Protein AF-A0AAZ3Q817-F1 (afdb_monomer_lite)

pLDDT: mean 70.04, std 18.98, range [35.53, 94.06]

InterPro domains:
  IPR004241 Autophagy protein Atg8 ubiquitin-like [PF02991] (30-82)
  IPR004241 Autophagy protein Atg8 ubiquitin-like [PTHR10969] (26-82)
  IPR029071 Ubiquitin-like domain superfamily [SSF54236] (27-82)

Secondary structure (DSSP, 8-state):
----------HHHHHHHHHTTTSSS--HHHHHHHHHHHHH-TTEEEEE----TT--SSPPPS--EEEEETT--HHHHHHHH-

Structure (mmCIF, N/CA/C/O backbone):
data_AF-A0AAZ3Q817-F1
#
_entry.id   AF-A0AAZ3Q817-F1
#
loop_
_atom_site.group_PDB
_atom_site.id
_atom_site.type_symbol
_atom_site.label_atom_id
_atom_site.label_alt_id
_atom_site.label_comp_id
_atom_site.label_asym_id
_atom_site.label_entity_id
_atom_site.label_seq_id
_atom_site.pdbx_PDB_ins_code
_atom_site.Cartn_x
_atom_site.Cartn_y
_atom_site.Cartn_z
_atom_site.occupancy
_atom_site.B_iso_or_equiv
_atom_site.auth_seq_id
_atom_site.auth_comp_id
_atom_site.auth_asym_id
_atom_site.auth_atom_id
_atom_site.pdbx_PDB_model_num
ATOM 1 N N . MET A 1 1 ? -2.406 44.299 -3.878 1.00 41.31 1 MET A N 1
ATOM 2 C CA . MET A 1 1 ? -3.501 44.252 -4.868 1.00 41.31 1 MET A CA 1
ATOM 3 C C . MET A 1 1 ? -3.454 42.902 -5.563 1.00 41.31 1 MET A C 1
ATOM 5 O O . MET A 1 1 ? -2.450 42.650 -6.202 1.00 41.31 1 MET A O 1
ATOM 9 N N . ASN A 1 2 ? -4.496 42.089 -5.340 1.00 42.03 2 ASN A N 1
ATOM 10 C CA . ASN A 1 2 ? -5.074 40.997 -6.150 1.00 42.03 2 ASN A CA 1
ATOM 11 C C . ASN A 1 2 ? -4.150 39.961 -6.841 1.00 42.03 2 ASN A C 1
ATOM 13 O O . ASN A 1 2 ? -3.137 40.300 -7.420 1.00 42.03 2 ASN A O 1
ATOM 17 N N . ALA A 1 3 ? -4.464 38.667 -6.895 1.00 41.88 3 ALA A N 1
ATOM 18 C CA . ALA A 1 3 ? -5.739 37.985 -6.712 1.00 41.88 3 ALA A CA 1
ATOM 19 C C . ALA A 1 3 ? -5.500 36.549 -6.225 1.00 41.88 3 ALA A C 1
ATOM 21 O O . ALA A 1 3 ? -4.575 35.871 -6.669 1.00 41.88 3 ALA A O 1
ATOM 22 N N . ALA A 1 4 ? -6.386 36.083 -5.347 1.00 50.28 4 ALA A N 1
ATOM 23 C CA . ALA A 1 4 ? -6.579 34.673 -5.070 1.00 50.28 4 ALA A CA 1
ATOM 24 C C . ALA A 1 4 ? -7.096 33.981 -6.339 1.00 50.28 4 ALA A C 1
ATOM 26 O O . ALA A 1 4 ? -8.239 34.182 -6.739 1.00 50.28 4 ALA A O 1
ATOM 27 N N . ALA A 1 5 ? -6.258 33.160 -6.962 1.00 43.44 5 ALA A N 1
ATOM 28 C CA . ALA A 1 5 ? -6.695 32.159 -7.925 1.00 43.44 5 ALA A CA 1
ATOM 29 C C . ALA A 1 5 ? -6.647 30.791 -7.235 1.00 43.44 5 ALA A C 1
ATOM 31 O O . ALA A 1 5 ? -5.781 29.958 -7.502 1.00 43.44 5 ALA A O 1
ATOM 32 N N . THR A 1 6 ? -7.572 30.568 -6.299 1.00 47.06 6 THR A N 1
ATOM 33 C CA . THR A 1 6 ? -7.900 29.219 -5.829 1.00 47.06 6 THR A CA 1
ATOM 34 C C . THR A 1 6 ? -8.631 28.520 -6.971 1.00 47.06 6 THR A C 1
ATOM 36 O O . THR A 1 6 ? -9.855 28.515 -7.042 1.00 47.06 6 THR A O 1
ATOM 39 N N . SER A 1 7 ? -7.857 27.996 -7.921 1.00 49.31 7 SER A N 1
ATOM 40 C CA . SER A 1 7 ? -8.360 27.106 -8.961 1.00 49.31 7 SER A CA 1
ATOM 41 C C . SER A 1 7 ? -8.937 25.869 -8.277 1.00 49.31 7 SER A C 1
ATOM 43 O O . SER A 1 7 ? -8.227 25.161 -7.555 1.00 49.31 7 SER A O 1
ATOM 45 N N . LEU A 1 8 ? -10.241 25.650 -8.447 1.00 45.69 8 LEU A N 1
ATOM 46 C CA . LEU A 1 8 ? -10.919 24.423 -8.050 1.00 45.69 8 LEU A CA 1
ATOM 47 C C . LEU A 1 8 ? -10.290 23.277 -8.840 1.00 45.69 8 LEU A C 1
ATOM 49 O O . LEU A 1 8 ? -10.597 23.077 -10.015 1.00 45.69 8 LEU A O 1
ATOM 53 N N . ARG A 1 9 ? -9.370 22.551 -8.198 1.00 49.59 9 ARG A N 1
ATOM 54 C CA . ARG A 1 9 ? -8.755 21.372 -8.802 1.00 49.59 9 ARG A CA 1
ATOM 55 C C . ARG A 1 9 ? -9.847 20.341 -9.089 1.00 49.59 9 ARG A C 1
ATOM 57 O O . ARG A 1 9 ? -10.652 20.057 -8.195 1.00 49.59 9 ARG A O 1
ATOM 64 N N . PRO A 1 10 ? -9.914 19.799 -10.311 1.00 43.12 10 PRO A N 1
ATOM 65 C CA . PR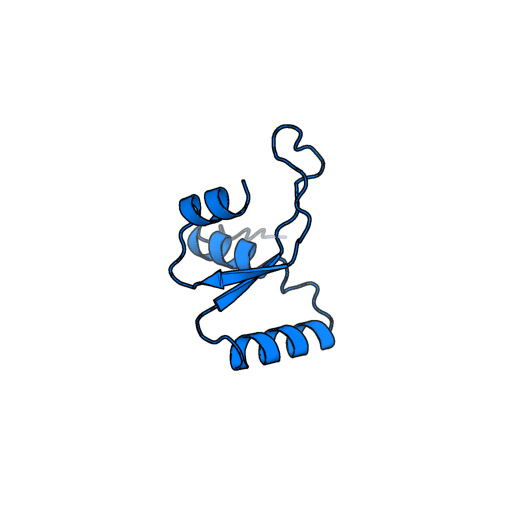O A 1 10 ? -10.970 18.878 -10.688 1.00 43.12 10 PRO A CA 1
ATOM 66 C C . PRO A 1 10 ? -10.894 17.592 -9.843 1.00 43.12 10 PRO A C 1
ATOM 68 O O . PRO A 1 10 ? -9.829 17.162 -9.406 1.00 43.12 10 PRO A O 1
ATOM 71 N N . LEU A 1 11 ? -12.047 16.979 -9.560 1.00 39.62 11 LEU A N 1
ATOM 72 C CA . LEU A 1 11 ? -12.177 15.795 -8.688 1.00 39.62 11 LEU A CA 1
ATOM 73 C C . LEU A 1 11 ? -11.287 14.606 -9.115 1.00 39.62 11 LEU A C 1
ATOM 75 O O . LEU A 1 11 ? -10.898 13.792 -8.278 1.00 39.62 11 LEU A O 1
ATOM 79 N N . ASN A 1 12 ? -10.914 14.536 -10.394 1.00 35.66 12 ASN A N 1
ATOM 80 C CA . ASN A 1 12 ? -9.950 13.577 -10.942 1.00 35.66 12 ASN A CA 1
ATOM 81 C C . ASN A 1 12 ? -8.496 13.857 -10.490 1.00 35.66 12 ASN A C 1
ATOM 83 O O . ASN A 1 12 ? -7.759 12.914 -10.202 1.00 35.66 12 ASN A O 1
ATOM 87 N N . GLU A 1 13 ? -8.101 15.121 -10.312 1.00 37.94 13 GLU A N 1
ATOM 88 C CA . GLU A 1 13 ? -6.838 15.503 -9.669 1.00 37.94 13 GLU A CA 1
ATOM 89 C C . GLU A 1 13 ? -6.855 15.246 -8.159 1.00 37.94 13 GLU A C 1
ATOM 91 O O . GLU A 1 13 ? -5.812 14.923 -7.598 1.00 37.94 13 GLU A O 1
ATOM 96 N N . MET A 1 14 ? -8.009 15.330 -7.483 1.00 37.59 14 MET A N 1
ATOM 97 C CA . MET A 1 14 ? -8.098 14.937 -6.067 1.00 37.59 14 MET A CA 1
ATOM 98 C C . MET A 1 14 ? -7.903 13.429 -5.866 1.00 37.59 14 MET A C 1
ATOM 100 O O . MET A 1 14 ? -7.255 13.037 -4.895 1.00 37.59 14 MET A O 1
ATOM 104 N N . GLN A 1 15 ? -8.373 12.581 -6.791 1.00 39.06 15 GLN A N 1
ATOM 105 C CA . GLN A 1 15 ? -8.070 11.144 -6.754 1.00 39.06 15 GLN A CA 1
ATOM 106 C C . GLN A 1 15 ? -6.572 10.869 -6.926 1.00 39.06 15 GLN A C 1
ATOM 108 O O . GLN A 1 15 ? -5.996 10.112 -6.143 1.00 39.06 15 GLN A O 1
ATOM 113 N N . PHE A 1 16 ? -5.916 11.536 -7.881 1.00 40.09 16 PHE A N 1
ATOM 114 C CA . PHE A 1 16 ? -4.464 11.426 -8.036 1.00 40.09 16 PHE A CA 1
ATOM 115 C C . PHE A 1 16 ? -3.721 12.003 -6.831 1.00 40.09 16 PHE A C 1
ATOM 117 O O . PHE A 1 16 ? -2.739 11.425 -6.382 1.00 40.09 16 PHE A O 1
ATOM 124 N N . SER A 1 17 ? -4.215 13.092 -6.245 1.00 35.53 17 SER A N 1
ATOM 125 C CA . SER A 1 17 ? -3.589 13.719 -5.088 1.00 35.53 17 SER A CA 1
ATOM 126 C C . SER A 1 17 ? -3.710 12.885 -3.816 1.00 35.53 17 SER A C 1
ATOM 128 O O . SER A 1 17 ? -2.830 13.029 -2.983 1.00 35.53 17 SER A O 1
ATOM 130 N N . ILE A 1 18 ? -4.725 12.025 -3.653 1.00 39.84 18 ILE A N 1
ATOM 131 C CA . ILE A 1 18 ? -4.840 11.091 -2.514 1.00 39.84 18 ILE A CA 1
ATOM 132 C C . ILE A 1 18 ? -3.952 9.857 -2.727 1.00 39.84 18 ILE A C 1
ATOM 134 O O . ILE A 1 18 ? -3.254 9.450 -1.800 1.00 39.84 18 ILE A O 1
ATOM 138 N N . VAL A 1 19 ? -3.882 9.317 -3.952 1.00 45.06 19 VAL A N 1
ATOM 139 C CA . VAL A 1 19 ? -2.969 8.203 -4.293 1.00 45.06 19 VAL A CA 1
ATOM 140 C C . VAL A 1 19 ? -1.497 8.650 -4.249 1.00 45.06 19 VAL A C 1
ATOM 142 O O . VAL A 1 19 ? -0.614 7.880 -3.877 1.00 45.06 19 VAL A O 1
ATOM 145 N N . HIS A 1 20 ? -1.228 9.922 -4.548 1.00 41.16 20 HIS A N 1
ATOM 146 C CA . HIS A 1 20 ? 0.099 10.539 -4.538 1.00 41.16 20 HIS A CA 1
ATOM 147 C C . HIS A 1 20 ? 0.406 11.329 -3.246 1.00 41.16 20 HIS A C 1
ATOM 149 O O . HIS A 1 20 ? 1.498 11.886 -3.118 1.00 41.16 20 HIS A O 1
ATOM 155 N N . LEU A 1 21 ? -0.499 11.374 -2.250 1.00 42.03 21 LEU A N 1
ATOM 156 C CA . LEU A 1 21 ? -0.288 12.168 -1.022 1.00 42.03 21 LEU A CA 1
ATOM 157 C C . LEU A 1 21 ? 0.841 11.617 -0.143 1.00 42.03 21 LEU A C 1
ATOM 159 O O . LEU A 1 21 ? 1.444 12.357 0.632 1.00 42.03 21 LEU A O 1
ATOM 163 N N . VAL A 1 22 ? 1.193 10.340 -0.304 1.00 42.62 22 VAL A N 1
ATOM 164 C CA . VAL A 1 22 ? 2.387 9.744 0.322 1.00 42.62 22 VAL A CA 1
ATOM 165 C C . VAL A 1 22 ? 3.574 9.696 -0.659 1.00 42.62 22 VAL A C 1
ATOM 167 O O . VAL A 1 22 ? 4.514 8.929 -0.476 1.00 42.62 22 VAL A O 1
ATOM 170 N N . LEU A 1 23 ? 3.563 10.520 -1.715 1.00 44.47 23 LEU A N 1
ATOM 171 C CA . LEU A 1 23 ? 4.660 10.658 -2.684 1.00 44.47 23 LEU A CA 1
ATOM 172 C C . LEU A 1 23 ? 5.223 12.093 -2.790 1.00 44.47 23 LEU A C 1
ATOM 174 O O . LEU A 1 23 ? 6.089 12.351 -3.616 1.00 44.47 23 LEU A O 1
ATOM 178 N N . SER A 1 24 ? 4.835 13.044 -1.935 1.00 46.81 24 SER A N 1
ATOM 179 C CA . SER A 1 24 ? 5.402 14.415 -1.992 1.00 46.81 24 SER A CA 1
ATOM 180 C C . SER A 1 24 ? 6.079 14.891 -0.707 1.00 46.81 24 SER A C 1
ATOM 182 O O . SER A 1 24 ? 6.444 16.054 -0.585 1.00 46.81 24 SER A O 1
ATOM 184 N N . ARG A 1 25 ? 6.340 13.971 0.227 1.00 49.94 25 ARG A N 1
ATOM 185 C CA . ARG A 1 25 ? 7.313 14.165 1.319 1.00 49.94 25 ARG A CA 1
ATOM 186 C C . ARG A 1 25 ? 8.570 13.290 1.146 1.00 49.94 25 ARG A C 1
ATOM 188 O O . ARG A 1 25 ? 9.210 12.938 2.129 1.00 49.94 25 ARG A O 1
ATOM 195 N N . LEU A 1 26 ? 8.883 12.865 -0.082 1.00 53.19 26 LEU A N 1
ATOM 196 C CA . LEU A 1 26 ? 9.839 11.786 -0.351 1.00 53.19 26 LEU A CA 1
ATOM 197 C C . LEU A 1 26 ? 11.296 12.243 -0.299 1.00 53.19 26 LEU A C 1
ATOM 199 O O . LEU A 1 26 ? 11.736 13.094 -1.068 1.00 53.19 26 LEU A O 1
ATOM 203 N N . THR A 1 27 ? 12.060 11.576 0.551 1.00 62.31 27 THR A N 1
ATOM 204 C CA . THR A 1 27 ? 13.511 11.487 0.436 1.00 62.31 27 THR A CA 1
ATOM 205 C C . THR A 1 27 ? 13.886 10.710 -0.834 1.00 62.31 27 THR A C 1
ATOM 207 O O . THR A 1 27 ? 13.118 9.865 -1.304 1.00 62.31 27 THR A O 1
ATOM 210 N N . ALA A 1 28 ? 15.075 10.963 -1.391 1.00 72.62 28 ALA A N 1
ATOM 211 C CA . ALA A 1 28 ? 15.567 10.283 -2.597 1.00 72.62 28 ALA A CA 1
ATOM 212 C C . ALA A 1 28 ? 15.504 8.743 -2.494 1.00 72.62 28 ALA A C 1
ATOM 214 O O . ALA A 1 28 ? 15.248 8.059 -3.485 1.00 72.62 28 ALA A O 1
ATOM 215 N N . ASP A 1 29 ? 15.664 8.201 -1.286 1.00 73.56 29 ASP A N 1
ATOM 216 C CA . ASP A 1 29 ? 15.611 6.762 -1.022 1.00 73.56 29 ASP A CA 1
ATOM 217 C C . ASP A 1 29 ? 14.222 6.164 -1.248 1.00 73.56 29 ASP A C 1
ATOM 219 O O . ASP A 1 29 ? 14.101 5.062 -1.781 1.00 73.56 29 ASP A O 1
ATOM 223 N N . ARG A 1 30 ? 13.153 6.901 -0.927 1.00 70.81 30 ARG A N 1
ATOM 224 C CA . ARG A 1 30 ? 11.786 6.415 -1.148 1.00 70.81 30 ARG A CA 1
ATOM 225 C C . ARG A 1 30 ? 11.405 6.400 -2.624 1.00 70.81 30 ARG A C 1
ATOM 227 O O . ARG A 1 30 ? 10.652 5.525 -3.041 1.00 70.81 30 ARG A O 1
ATOM 234 N N . CYS A 1 31 ? 11.954 7.317 -3.423 1.00 73.31 31 CYS A N 1
ATOM 235 C CA . CYS A 1 31 ? 11.812 7.271 -4.879 1.00 73.31 31 CYS A CA 1
ATOM 236 C C . CYS A 1 31 ? 12.490 6.024 -5.462 1.00 73.31 31 CYS A C 1
ATOM 238 O O . CYS A 1 31 ? 11.889 5.337 -6.286 1.00 73.31 31 CYS A O 1
ATOM 240 N N . LYS A 1 32 ? 13.703 5.697 -4.994 1.00 79.81 32 LYS A N 1
ATOM 241 C CA . LYS A 1 32 ? 14.416 4.475 -5.400 1.00 79.81 32 LYS A CA 1
ATOM 242 C C . LYS A 1 32 ? 13.650 3.209 -5.006 1.00 79.81 32 LYS A C 1
ATOM 244 O O . LYS A 1 32 ? 13.475 2.332 -5.844 1.00 79.81 32 LYS A O 1
ATOM 249 N N . GLU A 1 33 ? 13.143 3.145 -3.772 1.00 80.38 33 GLU A N 1
ATOM 250 C CA . GLU A 1 33 ? 12.333 2.023 -3.267 1.00 80.38 33 GLU A CA 1
ATOM 251 C C . GLU A 1 33 ? 11.098 1.795 -4.153 1.00 80.38 33 GLU A C 1
ATOM 253 O O . GLU A 1 33 ? 10.851 0.679 -4.604 1.00 80.38 33 GLU A O 1
ATOM 258 N N . VAL A 1 34 ? 10.345 2.857 -4.462 1.00 80.00 34 VAL A N 1
ATOM 259 C CA . VAL A 1 34 ? 9.143 2.758 -5.307 1.00 80.00 34 VAL A CA 1
ATOM 260 C C . VAL A 1 34 ? 9.487 2.334 -6.733 1.00 80.00 34 VAL A C 1
ATOM 262 O O . VAL A 1 34 ? 8.762 1.520 -7.299 1.00 80.00 34 VAL A O 1
ATOM 265 N N . HIS A 1 35 ? 10.571 2.856 -7.310 1.00 82.06 35 HIS A N 1
ATOM 266 C CA . HIS A 1 35 ? 11.004 2.474 -8.654 1.00 82.06 35 HIS A CA 1
ATOM 267 C C . HIS A 1 35 ? 11.351 0.983 -8.719 1.00 82.06 35 HIS A C 1
ATOM 269 O O . HIS A 1 35 ? 10.777 0.256 -9.520 1.00 82.06 35 HIS A O 1
ATOM 275 N N . GLN A 1 36 ? 12.167 0.500 -7.778 1.00 86.25 36 GLN A N 1
ATOM 276 C CA . GLN A 1 36 ? 12.534 -0.912 -7.694 1.00 86.25 36 GLN A CA 1
ATOM 277 C C . GLN A 1 36 ? 11.309 -1.824 -7.502 1.00 86.25 36 GLN A C 1
ATOM 279 O O . GLN A 1 36 ? 11.224 -2.893 -8.102 1.00 86.25 36 GLN A O 1
ATOM 284 N N . ILE A 1 37 ? 10.342 -1.411 -6.676 1.00 86.25 37 ILE A N 1
ATOM 285 C CA . ILE A 1 37 ? 9.098 -2.163 -6.464 1.00 86.25 37 ILE A CA 1
ATOM 286 C C . ILE A 1 37 ? 8.264 -2.227 -7.747 1.00 86.25 37 ILE A C 1
ATOM 288 O O . ILE A 1 37 ? 7.699 -3.278 -8.042 1.00 86.25 37 ILE A O 1
ATOM 292 N N . ARG A 1 38 ? 8.173 -1.129 -8.504 1.00 85.19 38 ARG A N 1
ATOM 293 C CA . ARG A 1 38 ? 7.432 -1.091 -9.773 1.00 85.19 38 ARG A CA 1
ATOM 294 C C . ARG A 1 38 ? 8.083 -1.966 -10.838 1.00 85.19 38 ARG A C 1
ATOM 296 O O . ARG A 1 38 ? 7.360 -2.652 -11.549 1.00 85.19 38 ARG A O 1
ATOM 303 N N . ASP A 1 39 ? 9.411 -2.011 -10.886 1.00 90.31 39 ASP A N 1
ATOM 304 C CA . ASP A 1 39 ? 10.134 -2.898 -11.803 1.00 90.31 39 ASP A CA 1
ATOM 305 C C . ASP A 1 39 ? 9.886 -4.379 -11.471 1.00 90.31 39 ASP A C 1
ATOM 307 O O . ASP A 1 39 ? 9.700 -5.202 -12.365 1.00 90.31 39 ASP A O 1
ATOM 311 N N . GLN A 1 40 ? 9.828 -4.727 -10.180 1.00 94.06 40 GLN A N 1
ATOM 312 C CA . GLN A 1 40 ? 9.544 -6.097 -9.724 1.00 94.06 40 GLN A CA 1
ATOM 313 C C . GLN A 1 40 ? 8.061 -6.482 -9.846 1.00 94.06 40 GLN A C 1
ATOM 315 O O . GLN A 1 40 ? 7.725 -7.657 -10.019 1.00 94.06 40 GLN A O 1
ATOM 320 N N . HIS A 1 41 ? 7.157 -5.510 -9.724 1.00 90.38 41 HIS A N 1
ATOM 321 C CA . HIS A 1 41 ? 5.712 -5.719 -9.687 1.00 90.38 41 HIS A CA 1
ATOM 322 C C . HIS A 1 41 ? 4.976 -4.691 -10.564 1.00 90.38 41 HIS A C 1
ATOM 324 O O . HIS A 1 41 ? 4.257 -3.841 -10.034 1.00 90.38 41 HIS A O 1
ATOM 330 N N . PRO A 1 42 ? 5.090 -4.786 -11.902 1.00 89.25 42 PRO A N 1
ATOM 331 C CA . PRO A 1 42 ? 4.595 -3.758 -12.825 1.00 89.25 42 PRO A CA 1
ATOM 332 C C . PRO A 1 42 ? 3.076 -3.552 -12.766 1.00 89.25 42 PRO A C 1
ATOM 334 O O . PRO A 1 42 ? 2.600 -2.437 -12.945 1.00 89.25 42 PRO A O 1
ATOM 337 N N . ASN A 1 43 ? 2.317 -4.601 -12.435 1.00 89.69 43 ASN A N 1
ATOM 338 C CA . ASN A 1 43 ? 0.850 -4.555 -12.354 1.00 89.69 43 ASN A CA 1
ATOM 339 C C . ASN A 1 43 ? 0.341 -4.252 -10.932 1.00 89.69 43 ASN A C 1
ATOM 341 O O . ASN A 1 43 ? -0.822 -4.512 -10.613 1.00 89.69 43 ASN A O 1
ATOM 345 N N . LYS A 1 44 ? 1.218 -3.791 -10.029 1.00 84.50 44 LYS A N 1
ATOM 346 C CA . LYS A 1 44 ? 0.854 -3.451 -8.651 1.00 84.50 44 LYS A CA 1
ATOM 347 C C . LYS A 1 44 ? 1.257 -2.028 -8.296 1.00 84.50 44 LYS A C 1
ATOM 349 O O . LYS A 1 44 ? 2.329 -1.536 -8.634 1.00 84.50 44 LYS A O 1
ATOM 354 N N . ILE A 1 45 ? 0.397 -1.393 -7.519 1.00 86.00 45 ILE A N 1
ATOM 355 C CA . ILE A 1 45 ? 0.534 -0.036 -7.023 1.00 86.00 45 ILE A CA 1
ATOM 356 C C . ILE A 1 45 ? 0.917 -0.114 -5.538 1.00 86.00 45 ILE A C 1
ATOM 358 O O . ILE A 1 45 ? 0.165 -0.688 -4.744 1.00 86.00 45 ILE A O 1
ATOM 362 N N . PRO A 1 46 ? 2.072 0.438 -5.126 1.00 84.38 46 PRO A N 1
ATOM 363 C CA . PRO A 1 46 ? 2.416 0.537 -3.716 1.00 84.38 46 PRO A CA 1
ATOM 364 C C . PRO A 1 46 ? 1.551 1.602 -3.034 1.00 84.38 46 PRO A C 1
ATOM 366 O O . PRO A 1 46 ? 1.589 2.774 -3.407 1.00 84.38 46 PRO A O 1
ATOM 369 N N . VAL A 1 47 ? 0.797 1.199 -2.014 1.00 83.25 47 VAL A N 1
ATOM 370 C CA . VAL A 1 47 ? -0.118 2.052 -1.245 1.00 83.25 47 VAL A CA 1
ATOM 371 C C . VAL A 1 47 ? 0.227 1.959 0.236 1.00 83.25 47 VAL A C 1
ATOM 373 O O . VAL A 1 47 ? 0.494 0.875 0.755 1.00 83.25 47 VAL A O 1
ATOM 376 N N . ILE A 1 48 ? 0.223 3.103 0.923 1.00 82.94 48 ILE A N 1
ATOM 377 C CA . ILE A 1 48 ? 0.339 3.159 2.381 1.00 82.94 48 ILE A CA 1
ATOM 378 C C . ILE A 1 48 ? -1.049 3.394 2.969 1.00 82.94 48 ILE A C 1
ATOM 380 O O . ILE A 1 48 ? -1.719 4.357 2.605 1.00 82.94 48 ILE A O 1
ATOM 384 N N . ILE A 1 49 ? -1.476 2.501 3.855 1.00 82.38 49 ILE A N 1
ATOM 385 C CA . ILE A 1 49 ? -2.787 2.502 4.494 1.00 82.38 49 ILE A CA 1
ATOM 386 C C . ILE A 1 49 ? -2.564 2.509 5.999 1.00 82.38 49 ILE A C 1
ATOM 388 O O . ILE A 1 49 ? -1.969 1.591 6.557 1.00 82.38 49 ILE A O 1
ATOM 392 N N . GLU A 1 50 ? -3.052 3.552 6.656 1.00 81.31 50 GLU A N 1
ATOM 393 C CA . GLU A 1 50 ? -2.942 3.712 8.099 1.00 81.31 50 GLU A CA 1
ATOM 394 C C . GLU A 1 50 ? -4.323 3.967 8.684 1.00 81.31 50 GLU A C 1
ATOM 396 O O . GLU A 1 50 ? -5.153 4.669 8.099 1.00 81.31 50 GLU A O 1
ATOM 401 N N . ARG A 1 51 ? -4.572 3.402 9.866 1.00 82.62 51 ARG A N 1
ATOM 402 C CA . ARG A 1 51 ? -5.808 3.682 10.587 1.00 82.62 51 ARG A CA 1
ATOM 403 C C . ARG A 1 51 ? -5.812 5.144 11.022 1.00 82.62 51 ARG A C 1
ATOM 405 O O . ARG A 1 51 ? -4.869 5.619 11.656 1.00 82.62 51 ARG A O 1
ATOM 412 N N . TYR A 1 52 ? -6.906 5.845 10.736 1.00 83.88 52 TYR A N 1
ATOM 413 C CA . TYR A 1 52 ? -7.093 7.203 11.226 1.00 83.88 52 TYR A CA 1
ATOM 414 C C . TYR A 1 52 ? -7.077 7.236 12.763 1.00 83.88 52 TYR A C 1
ATOM 416 O O . TYR A 1 52 ? -7.668 6.379 13.418 1.00 83.88 52 TYR A O 1
ATOM 424 N N . LYS A 1 53 ? -6.425 8.243 13.360 1.00 78.56 53 LYS A N 1
ATOM 425 C CA . LYS A 1 53 ? -6.230 8.325 14.822 1.00 78.56 53 LYS A CA 1
ATOM 426 C C . LYS A 1 53 ? -7.541 8.349 15.622 1.00 78.56 53 LYS A C 1
ATOM 428 O O . LYS A 1 53 ? -7.549 7.922 16.770 1.00 78.56 53 LYS A O 1
ATOM 433 N N . GLY A 1 54 ? -8.625 8.853 15.029 1.00 81.56 54 GLY A N 1
ATOM 434 C CA . GLY A 1 54 ? -9.955 8.905 15.645 1.00 81.56 54 GLY A CA 1
ATOM 435 C C . GLY A 1 54 ? -10.858 7.708 15.338 1.00 81.56 54 GLY A C 1
ATOM 436 O O . GLY A 1 54 ? -11.978 7.664 15.839 1.00 81.56 54 GLY A O 1
ATOM 437 N N . GLU A 1 55 ? -10.405 6.755 14.522 1.00 82.44 55 GLU A N 1
ATOM 438 C CA . GLU A 1 55 ? -11.197 5.586 14.145 1.00 82.44 55 GLU A CA 1
ATOM 439 C C . GLU A 1 55 ? -11.197 4.542 15.271 1.00 82.44 55 GLU A C 1
ATOM 441 O O . GLU A 1 55 ? -10.140 4.152 15.773 1.00 82.44 55 GLU A O 1
ATOM 446 N N . LYS A 1 56 ? -12.392 4.094 15.670 1.00 78.25 56 LYS A N 1
ATOM 447 C CA . LYS A 1 56 ? -12.606 3.188 16.814 1.00 78.25 56 LYS A CA 1
ATOM 448 C C . LYS A 1 56 ? -13.295 1.880 16.437 1.00 78.25 56 LYS A C 1
ATOM 450 O O . LYS A 1 56 ? -13.245 0.941 17.223 1.00 78.25 56 LYS A O 1
ATOM 455 N N . GLN A 1 57 ? -13.952 1.822 15.281 1.00 78.81 57 GLN A N 1
ATOM 456 C CA . GLN A 1 57 ? -14.695 0.645 14.834 1.00 78.81 57 GLN A CA 1
ATOM 457 C C . GLN A 1 57 ? -13.848 -0.258 13.939 1.00 78.81 57 GLN A C 1
ATOM 459 O O . GLN A 1 57 ? -14.088 -1.462 13.883 1.00 78.81 57 GLN A O 1
ATOM 464 N N . LEU A 1 58 ? -12.860 0.307 13.235 1.00 76.56 58 LEU A N 1
ATOM 465 C CA . LEU A 1 58 ? -11.960 -0.485 12.401 1.00 76.56 58 LEU A CA 1
ATOM 466 C C . LEU A 1 58 ? -10.831 -1.128 13.229 1.00 76.56 58 LEU A C 1
ATOM 468 O O . LEU A 1 58 ? -10.225 -0.457 14.082 1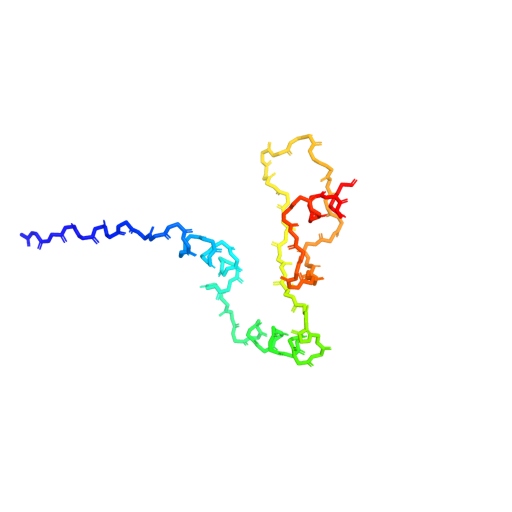.00 76.56 58 LEU A O 1
ATOM 472 N N . PRO A 1 59 ? -10.515 -2.411 12.960 1.00 79.19 59 PRO A N 1
ATOM 473 C CA . PRO A 1 59 ? -9.404 -3.098 13.605 1.00 79.19 59 PRO A CA 1
ATOM 474 C C . PRO A 1 59 ? -8.068 -2.403 13.309 1.00 79.19 59 PRO A C 1
ATOM 476 O O . PRO A 1 59 ? -7.931 -1.616 12.367 1.00 79.19 59 PRO A O 1
ATOM 479 N N . VAL A 1 60 ? -7.075 -2.661 14.161 1.00 81.81 60 VAL A N 1
ATOM 480 C CA . VAL A 1 60 ? -5.702 -2.210 13.906 1.00 81.81 60 VAL A CA 1
ATOM 481 C C . VAL A 1 60 ? -5.144 -3.021 12.739 1.00 81.81 60 VAL A C 1
ATOM 483 O O . VAL A 1 60 ? -5.295 -4.236 12.696 1.00 81.81 60 VAL A O 1
ATOM 486 N N . LEU A 1 61 ? -4.502 -2.332 11.800 1.00 83.75 61 LEU A N 1
ATOM 487 C CA . LEU A 1 61 ? -3.777 -2.941 10.693 1.00 83.75 61 LEU A CA 1
ATOM 488 C C . LEU A 1 61 ? -2.360 -3.316 11.145 1.00 83.75 61 LEU A C 1
ATOM 490 O O . LEU A 1 61 ? -1.596 -2.435 11.537 1.00 83.75 61 LEU A O 1
ATOM 494 N N . ASP A 1 62 ? -1.993 -4.594 11.035 1.00 84.75 62 ASP A N 1
ATOM 495 C CA . ASP A 1 62 ? -0.638 -5.074 11.368 1.00 84.75 62 ASP A CA 1
ATOM 496 C C . ASP A 1 62 ? 0.427 -4.586 10.376 1.00 84.75 62 ASP A C 1
ATOM 498 O O . ASP A 1 62 ? 1.610 -4.468 10.698 1.00 84.75 62 ASP A O 1
ATOM 502 N N . LYS A 1 63 ? 0.011 -4.316 9.136 1.00 85.88 63 LYS A N 1
ATOM 503 C CA . LYS A 1 63 ? 0.863 -3.809 8.058 1.00 85.88 63 LYS A CA 1
ATOM 504 C C . LYS A 1 63 ? 0.270 -2.523 7.520 1.00 85.88 63 LYS A C 1
ATOM 506 O O . LYS A 1 63 ? -0.941 -2.410 7.382 1.00 85.88 63 LYS A O 1
ATOM 511 N N . THR A 1 64 ? 1.136 -1.582 7.163 1.00 83.25 64 THR A N 1
ATOM 512 C CA . THR A 1 64 ? 0.723 -0.288 6.607 1.00 83.25 64 THR A CA 1
ATOM 513 C C . THR A 1 64 ? 1.134 -0.101 5.153 1.00 83.25 64 THR A C 1
ATOM 515 O O . THR A 1 64 ? 0.629 0.799 4.502 1.00 83.25 64 THR A O 1
ATOM 518 N N . LYS A 1 65 ? 2.020 -0.944 4.606 1.00 86.44 65 LYS A N 1
ATOM 519 C CA . LYS A 1 65 ? 2.445 -0.908 3.197 1.00 86.44 65 LYS A CA 1
ATOM 520 C C . LYS A 1 65 ? 1.837 -2.08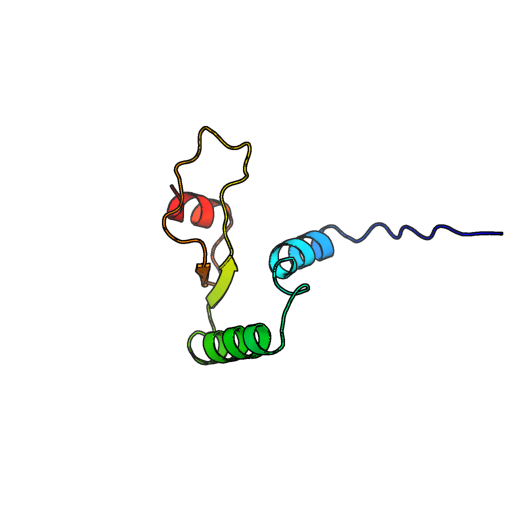8 2.438 1.00 86.44 65 LYS A C 1
ATOM 522 O O . LYS A 1 65 ? 2.047 -3.236 2.826 1.00 86.44 65 LYS A O 1
ATOM 527 N N . PHE A 1 66 ? 1.149 -1.809 1.336 1.00 86.31 66 PHE A N 1
ATOM 528 C CA . PHE A 1 66 ? 0.459 -2.799 0.511 1.00 86.31 66 PHE A CA 1
ATOM 529 C C . PHE A 1 66 ? 0.82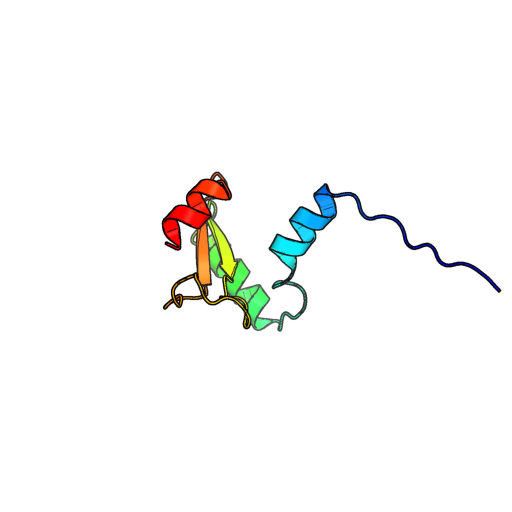1 -2.645 -0.964 1.00 86.31 66 PHE A C 1
ATOM 531 O O . PHE A 1 66 ? 1.082 -1.542 -1.433 1.00 86.31 66 PHE A O 1
ATOM 538 N N . LEU A 1 67 ? 0.804 -3.757 -1.699 1.00 88.69 67 LEU A N 1
ATOM 539 C CA . LEU A 1 67 ? 0.882 -3.769 -3.158 1.00 88.69 67 LEU A CA 1
ATOM 540 C C . LEU A 1 67 ? -0.496 -4.132 -3.704 1.00 88.69 67 LEU A C 1
ATOM 542 O O . LEU A 1 67 ? -0.889 -5.300 -3.671 1.00 88.69 67 LEU A O 1
ATOM 546 N N . VAL A 1 68 ? -1.225 -3.125 -4.170 1.00 87.31 68 VAL A N 1
ATOM 547 C CA . VAL A 1 68 ? -2.602 -3.261 -4.647 1.00 87.31 68 VAL A CA 1
ATOM 548 C C . VAL A 1 68 ? -2.581 -3.441 -6.165 1.00 87.31 68 VAL A C 1
ATOM 550 O O . VAL A 1 68 ? -1.930 -2.647 -6.837 1.00 87.31 68 VAL A O 1
ATOM 553 N N . PRO A 1 69 ? -3.231 -4.464 -6.737 1.00 90.12 69 PRO A N 1
ATOM 554 C CA . PRO A 1 69 ? -3.359 -4.572 -8.187 1.00 90.12 69 PRO A CA 1
ATOM 555 C C . PRO A 1 69 ? -4.064 -3.349 -8.792 1.00 90.12 69 PRO A C 1
ATOM 557 O O . PRO A 1 69 ? -4.963 -2.778 -8.183 1.00 90.12 69 PRO A O 1
ATOM 560 N N .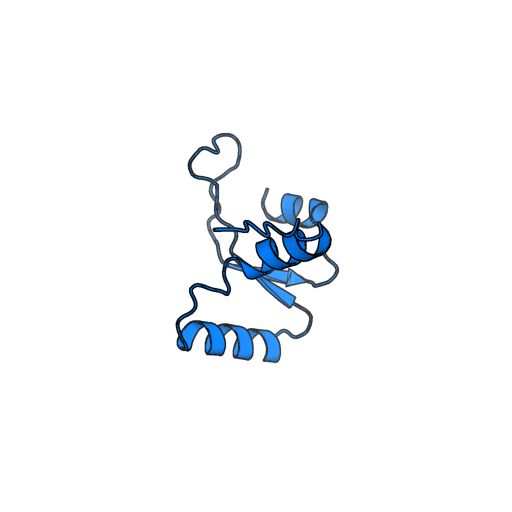 ASP A 1 70 ? -3.665 -2.958 -9.995 1.00 85.19 70 ASP A N 1
ATOM 561 C CA . ASP A 1 70 ? -4.169 -1.771 -10.707 1.00 85.19 70 ASP A CA 1
ATOM 562 C C . ASP A 1 70 ? -5.674 -1.780 -11.040 1.00 85.19 70 ASP A C 1
ATOM 564 O O . ASP A 1 70 ? -6.282 -0.725 -11.200 1.00 85.19 70 ASP A O 1
ATOM 568 N N . HIS A 1 71 ? -6.276 -2.961 -11.110 1.00 85.94 71 HIS A N 1
ATOM 569 C CA . HIS A 1 71 ? -7.690 -3.187 -11.406 1.00 85.94 71 HIS A CA 1
ATOM 570 C C . HIS A 1 71 ? -8.569 -3.321 -10.154 1.00 85.94 71 HIS A C 1
ATOM 572 O O . HIS A 1 71 ? -9.778 -3.507 -10.282 1.00 85.94 71 HIS A O 1
ATOM 578 N N . VAL A 1 72 ? -7.986 -3.271 -8.951 1.00 86.31 72 VAL A N 1
ATOM 579 C CA . VAL A 1 72 ? -8.740 -3.431 -7.700 1.00 86.31 72 VAL A CA 1
ATOM 580 C C . VAL A 1 72 ? -9.512 -2.160 -7.367 1.00 86.31 72 VAL A C 1
ATOM 582 O O . VAL A 1 72 ? -8.960 -1.061 -7.306 1.00 86.31 72 VAL A O 1
ATOM 585 N N . ASN A 1 73 ? -10.800 -2.329 -7.075 1.00 85.50 73 ASN A N 1
ATOM 586 C CA . ASN A 1 73 ? -11.686 -1.245 -6.671 1.00 85.50 73 ASN A CA 1
ATOM 587 C C . ASN A 1 73 ? -11.621 -0.975 -5.160 1.00 85.50 73 ASN A C 1
ATOM 589 O O . ASN A 1 73 ? -11.259 -1.833 -4.355 1.00 85.50 73 ASN A O 1
ATOM 593 N N . MET A 1 74 ? -12.081 0.207 -4.735 1.00 80.38 74 MET A N 1
ATOM 594 C CA . MET A 1 74 ? -12.110 0.583 -3.312 1.00 80.38 74 MET A CA 1
ATOM 595 C C . MET A 1 74 ? -12.927 -0.383 -2.442 1.00 80.38 74 MET A C 1
ATOM 597 O O . MET A 1 74 ? -12.560 -0.646 -1.301 1.00 80.38 74 MET A O 1
ATOM 601 N N . SER A 1 75 ? -14.026 -0.932 -2.964 1.00 82.50 75 SER A N 1
ATOM 602 C CA . SER A 1 75 ? -14.867 -1.891 -2.236 1.00 82.50 75 SER A CA 1
ATOM 603 C C . SER A 1 75 ? -14.153 -3.219 -1.973 1.00 82.50 75 SER A C 1
ATOM 605 O O . SER A 1 75 ? -14.331 -3.814 -0.913 1.00 82.50 75 SER A O 1
ATOM 607 N N . GLU A 1 76 ? -13.333 -3.675 -2.916 1.00 85.31 76 GLU A N 1
ATOM 608 C CA . GLU A 1 76 ? -12.485 -4.859 -2.773 1.00 85.31 76 GLU A CA 1
ATOM 609 C C . GLU A 1 76 ? -11.316 -4.573 -1.831 1.00 85.31 76 GLU A C 1
ATOM 611 O O . GLU A 1 76 ? -11.027 -5.383 -0.953 1.00 85.31 76 GLU A O 1
ATOM 616 N N . LEU A 1 77 ? -10.713 -3.385 -1.929 1.00 83.12 77 LEU A N 1
ATOM 617 C CA . LEU A 1 77 ? -9.651 -2.955 -1.024 1.00 83.12 77 LEU A CA 1
ATOM 618 C C . LEU A 1 77 ? -10.119 -2.949 0.441 1.00 83.12 77 LEU A C 1
ATOM 620 O O . LEU A 1 77 ? -9.422 -3.462 1.312 1.00 83.12 77 LEU A O 1
ATOM 624 N N . VAL A 1 78 ? -11.329 -2.450 0.714 1.00 81.38 78 VAL A N 1
ATOM 625 C CA . VAL A 1 78 ? -11.924 -2.477 2.062 1.00 81.38 78 VAL A CA 1
ATOM 626 C C . VAL A 1 78 ? -12.142 -3.908 2.566 1.00 81.38 78 VAL A C 1
ATOM 628 O O . VAL A 1 78 ? -11.991 -4.141 3.761 1.00 81.38 78 VAL A O 1
ATOM 631 N N . LYS A 1 79 ? -12.454 -4.875 1.691 1.00 80.50 79 LYS A N 1
ATOM 632 C CA . LYS A 1 79 ? -12.581 -6.295 2.076 1.00 80.50 79 LYS A CA 1
ATOM 633 C C . LYS A 1 79 ? -11.242 -6.943 2.419 1.00 80.50 79 LYS A C 1
ATOM 635 O O . LYS A 1 79 ? -11.224 -7.844 3.236 1.00 80.50 79 LYS A O 1
ATOM 640 N N . ILE A 1 80 ? -10.143 -6.511 1.801 1.00 79.50 80 ILE A N 1
ATOM 641 C CA . ILE A 1 80 ? -8.795 -7.037 2.085 1.00 79.50 80 ILE A CA 1
ATOM 642 C C . ILE A 1 80 ? -8.290 -6.559 3.458 1.00 79.50 80 ILE A C 1
ATOM 644 O O . ILE A 1 80 ? -7.470 -7.220 4.087 1.00 79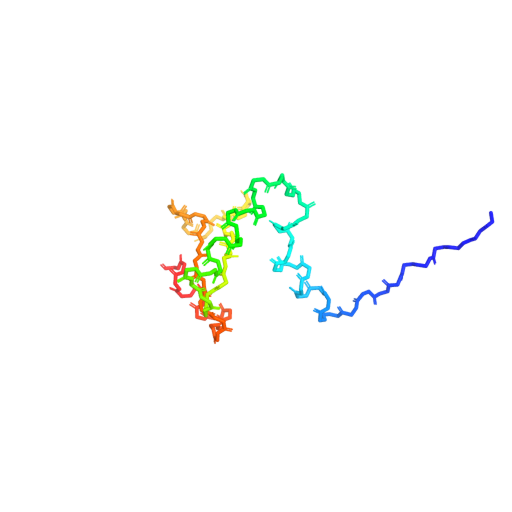.50 80 ILE A O 1
ATOM 648 N N . ILE A 1 81 ? -8.760 -5.392 3.904 1.00 78.06 81 ILE A N 1
ATOM 649 C CA . ILE A 1 81 ? -8.329 -4.721 5.141 1.00 78.06 81 ILE A CA 1
ATOM 650 C C . ILE A 1 81 ? -9.169 -5.140 6.367 1.00 78.06 81 ILE A C 1
ATOM 652 O O . ILE A 1 81 ? -8.756 -4.880 7.498 1.00 78.06 81 ILE A O 1
ATOM 656 N N . ARG A 1 82 ? -10.345 -5.746 6.159 1.00 73.94 82 ARG A N 1
ATOM 657 C CA . ARG A 1 82 ? -11.269 -6.200 7.213 1.00 73.94 82 ARG A CA 1
ATOM 658 C C . ARG A 1 82 ? -11.181 -7.702 7.424 1.00 73.94 82 ARG A C 1
ATOM 660 O O . ARG A 1 82 ? -11.435 -8.102 8.578 1.00 73.94 82 ARG A O 1
#

Sequence (82 aa):
MNAAATSLRPLNEMQFSIVHLVLSRLTADRCKEVHQIRDQHPNKIPVIIERYKGEKQLPVLDKTKFLVPDHVNMSELVKIIR

Radius of gyration: 16.19 Å; chains: 1; bounding box: 30×51×30 Å

Foldseek 3Di:
DDDDPPPPDDVVVVVVCQLCVVVVVDDPVVVVVQVVVCVVPVQWRWFFAADDPPDDPFDHQPDGIDTHGPPDDPVNVVVVRD

Organism: Oncorhynchus tshawytscha (NCBI:txid74940)